Protein AF-A0A803L1U4-F1 (afdb_monomer)

InterPro domains:
  IPR012891 GCK domain [PF07802] (1-66)
  IPR012891 GCK domain [SM01227] (1-67)

Radius of gyration: 27.32 Å; Cα contacts (8 Å, |Δi|>4): 42; chains: 1; bounding box: 48×39×81 Å

Solvent-accessible surface area (backbone atoms only — not comparable to full-atom values): 5944 Å² total; per-residue (Å²): 106,86,60,73,95,43,27,66,40,43,53,53,34,51,51,44,46,55,52,20,61,77,68,72,46,61,48,67,76,74,31,41,68,44,48,50,52,32,51,52,42,38,62,78,43,33,89,83,36,40,74,59,55,52,51,51,52,51,51,54,52,51,54,50,52,51,52,53,50,53,53,54,56,60,62,62,68,75,73,79,84,86,84,86,87,84,88,85,84,86,84,74,83,86,81,81,129

Structure (mmCIF, N/CA/C/O backbone):
data_AF-A0A803L1U4-F1
#
_entry.id   AF-A0A803L1U4-F1
#
loop_
_atom_site.group_PDB
_atom_site.id
_atom_site.type_symbol
_atom_site.label_atom_id
_atom_site.label_alt_id
_atom_site.label_comp_id
_atom_site.label_asym_id
_atom_site.label_entity_id
_atom_site.label_seq_id
_atom_site.pdbx_PDB_ins_code
_atom_site.Cartn_x
_atom_site.Cartn_y
_atom_site.Cartn_z
_atom_site.occupancy
_atom_site.B_iso_or_equiv
_atom_site.auth_seq_id
_atom_site.auth_comp_id
_atom_site.auth_asym_id
_atom_site.auth_atom_id
_atom_site.pdbx_PDB_model_num
ATOM 1 N N . MET A 1 1 ? -4.316 1.784 -10.637 1.00 81.50 1 MET A N 1
ATOM 2 C CA . MET A 1 1 ? -3.882 0.498 -10.049 1.00 81.50 1 MET A CA 1
ATOM 3 C C . MET A 1 1 ? -4.732 -0.715 -10.449 1.00 81.50 1 MET A C 1
ATOM 5 O O . MET A 1 1 ? -4.237 -1.821 -10.334 1.00 81.50 1 MET A O 1
ATOM 9 N N . LYS A 1 2 ? -5.949 -0.566 -11.011 1.00 82.62 2 LYS A N 1
ATOM 10 C CA . LYS A 1 2 ? -6.770 -1.707 -11.503 1.00 82.62 2 LYS A CA 1
ATOM 11 C C . LYS A 1 2 ? -6.317 -2.322 -12.845 1.00 82.62 2 LYS A C 1
ATOM 13 O O . LYS A 1 2 ? -7.031 -3.143 -13.415 1.00 82.62 2 LYS A O 1
ATOM 18 N N . GLY A 1 3 ? -5.163 -1.900 -13.358 1.00 83.62 3 GLY A N 1
ATOM 19 C CA . GLY A 1 3 ? -4.500 -2.452 -14.540 1.00 83.62 3 GLY A CA 1
ATOM 20 C C . GLY A 1 3 ? -3.083 -2.904 -14.179 1.00 83.62 3 GLY A C 1
ATOM 21 O O . GLY A 1 3 ? -2.548 -2.469 -13.156 1.00 83.62 3 GLY A O 1
ATOM 22 N N . GLY A 1 4 ? -2.497 -3.766 -15.010 1.00 89.12 4 GLY A N 1
ATOM 23 C CA . GLY A 1 4 ? -1.194 -4.388 -14.753 1.00 89.12 4 GLY A CA 1
ATOM 24 C C . GLY A 1 4 ? -1.292 -5.702 -13.974 1.00 89.12 4 GLY A C 1
ATOM 25 O O . GLY A 1 4 ? -2.387 -6.217 -13.746 1.00 89.12 4 GLY A O 1
ATOM 26 N N . GLY A 1 5 ? -0.131 -6.250 -13.603 1.00 94.56 5 GLY A N 1
ATOM 27 C CA . GLY A 1 5 ? -0.006 -7.566 -12.963 1.00 94.56 5 GLY A CA 1
ATOM 28 C C . GLY A 1 5 ? -0.543 -7.644 -11.531 1.00 94.56 5 GLY A C 1
ATOM 29 O O . GLY A 1 5 ? -0.88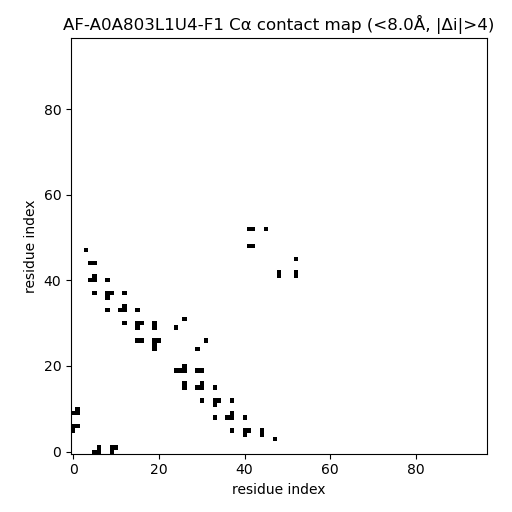8 -8.731 -11.096 1.00 94.56 5 GLY A O 1
ATOM 30 N N . CYS A 1 6 ? -0.689 -6.507 -10.841 1.00 97.75 6 CYS A N 1
ATOM 31 C CA . CYS A 1 6 ? -1.037 -6.448 -9.412 1.00 97.75 6 CYS A CA 1
ATOM 32 C C . CYS A 1 6 ? -2.498 -6.072 -9.141 1.00 97.75 6 CYS A C 1
ATOM 34 O O . CYS A 1 6 ? -2.829 -5.450 -8.128 1.00 97.75 6 CYS A O 1
ATOM 36 N N . LYS A 1 7 ? -3.390 -6.351 -10.099 1.00 96.94 7 LYS A N 1
ATOM 37 C CA . LYS A 1 7 ? -4.806 -5.982 -9.988 1.00 96.94 7 LYS A CA 1
ATOM 38 C C . LYS A 1 7 ? -5.477 -6.677 -8.801 1.00 96.94 7 LYS A C 1
ATOM 40 O O . LYS A 1 7 ? -6.284 -6.043 -8.123 1.00 96.94 7 LYS A O 1
ATOM 45 N N . ASP A 1 8 ? -5.182 -7.953 -8.580 1.00 97.50 8 ASP A N 1
ATOM 46 C CA . ASP A 1 8 ? -5.859 -8.752 -7.559 1.00 97.50 8 ASP A CA 1
ATOM 47 C C . ASP A 1 8 ? -5.421 -8.328 -6.152 1.00 97.50 8 ASP A C 1
ATOM 49 O O . ASP A 1 8 ? -6.272 -8.139 -5.281 1.00 97.50 8 ASP A O 1
ATOM 53 N N . GLU A 1 9 ? -4.131 -8.045 -5.956 1.00 98.06 9 GLU A N 1
ATOM 54 C CA . GLU A 1 9 ? -3.594 -7.451 -4.730 1.00 98.06 9 GLU A CA 1
ATOM 55 C C . GLU A 1 9 ? -4.215 -6.076 -4.466 1.00 98.06 9 GLU A C 1
ATOM 57 O O . GLU A 1 9 ? -4.586 -5.770 -3.334 1.00 98.06 9 GLU A O 1
ATOM 62 N N . PHE A 1 10 ? -4.396 -5.257 -5.509 1.00 98.06 10 PHE A N 1
ATOM 63 C CA . PHE A 1 10 ? -5.021 -3.943 -5.363 1.00 98.06 10 PHE A CA 1
ATOM 64 C C . PHE A 1 10 ? -6.493 -4.046 -4.948 1.00 98.06 10 PHE A C 1
ATOM 66 O O . PHE A 1 10 ? -6.938 -3.316 -4.068 1.00 98.06 10 PHE A O 1
ATOM 73 N N . VAL A 1 11 ? -7.252 -4.973 -5.536 1.00 98.25 11 VAL A N 1
ATOM 74 C CA . VAL A 1 11 ? -8.652 -5.213 -5.148 1.00 98.25 11 VAL A CA 1
ATOM 75 C C . VAL A 1 11 ? -8.747 -5.770 -3.725 1.00 98.25 11 VAL A C 1
ATOM 77 O O . VAL A 1 11 ? -9.682 -5.433 -3.001 1.00 98.25 11 VAL A O 1
ATOM 80 N N . ALA A 1 12 ? -7.807 -6.620 -3.305 1.00 98.25 12 ALA A N 1
ATOM 81 C CA . ALA A 1 12 ? -7.745 -7.097 -1.926 1.00 98.25 12 ALA A CA 1
ATOM 82 C C . ALA A 1 12 ? -7.483 -5.944 -0.946 1.00 98.25 12 ALA A C 1
ATOM 84 O O . ALA A 1 12 ? -8.143 -5.861 0.089 1.00 98.25 12 ALA A O 1
ATOM 85 N N . TRP A 1 13 ? -6.573 -5.033 -1.299 1.00 98.56 13 TRP A N 1
ATOM 86 C CA . TRP A 1 13 ? -6.301 -3.829 -0.521 1.00 98.56 13 TRP A CA 1
ATOM 87 C C . TRP A 1 13 ? -7.528 -2.913 -0.430 1.00 98.56 13 TRP A C 1
ATOM 89 O O . TRP A 1 13 ? -7.913 -2.558 0.680 1.00 98.56 13 TRP A O 1
ATOM 99 N N . GLU A 1 14 ? -8.206 -2.616 -1.548 1.00 98.31 14 GLU A N 1
ATOM 100 C CA . GLU A 1 14 ? -9.436 -1.803 -1.549 1.00 98.31 14 GLU A CA 1
ATOM 101 C C . GLU A 1 14 ? -10.505 -2.395 -0.622 1.00 98.31 14 GLU A C 1
ATOM 103 O O . GLU A 1 14 ? -11.077 -1.680 0.193 1.00 98.31 14 GLU A O 1
ATOM 108 N N . LYS A 1 15 ? -10.734 -3.712 -0.688 1.00 98.56 15 LYS A N 1
ATOM 109 C CA . LYS A 1 15 ? -11.694 -4.387 0.199 1.00 98.56 15 LYS A CA 1
ATOM 110 C C . LYS A 1 15 ? -11.308 -4.267 1.668 1.00 98.56 15 LYS A C 1
ATOM 112 O O . LYS A 1 15 ? -12.177 -4.035 2.499 1.00 98.56 15 LYS A O 1
ATOM 117 N N . CYS A 1 16 ? -10.021 -4.416 1.985 1.00 98.81 16 CYS A N 1
ATOM 118 C CA . CYS A 1 16 ? -9.548 -4.253 3.353 1.00 98.81 16 CYS A CA 1
ATOM 119 C C . CYS A 1 16 ? -9.806 -2.829 3.866 1.00 98.81 16 CYS A C 1
ATOM 121 O O . CYS A 1 16 ? -10.335 -2.674 4.963 1.00 98.81 16 CYS A O 1
ATOM 123 N N . VAL A 1 17 ? -9.490 -1.807 3.061 1.00 98.62 17 VAL A N 1
ATOM 124 C CA . VAL A 1 17 ? -9.736 -0.397 3.403 1.00 98.62 17 VAL A CA 1
ATOM 125 C C . VAL A 1 17 ? -11.228 -0.140 3.599 1.00 98.62 17 VAL A C 1
ATOM 127 O O . VAL A 1 17 ? -11.619 0.390 4.633 1.00 98.62 17 VAL A O 1
ATOM 130 N N . GLU A 1 18 ? -12.070 -0.572 2.657 1.00 98.56 18 GLU A N 1
ATOM 131 C CA . GLU A 1 18 ? -13.524 -0.416 2.761 1.00 98.56 18 GLU A CA 1
ATOM 132 C C . GLU A 1 18 ? -14.088 -1.078 4.026 1.00 98.56 18 GLU A C 1
ATOM 134 O O . GLU A 1 18 ? -15.001 -0.544 4.656 1.00 98.56 18 GLU A O 1
ATOM 139 N N . ASP A 1 19 ? -13.586 -2.254 4.399 1.00 98.44 19 ASP A N 1
ATOM 140 C CA . ASP A 1 19 ? -14.038 -2.957 5.596 1.00 98.44 19 ASP A CA 1
ATOM 141 C C . ASP A 1 19 ? -13.515 -2.300 6.881 1.00 98.44 19 ASP A C 1
ATOM 143 O O . ASP A 1 19 ? -14.274 -2.191 7.846 1.00 98.44 19 ASP A O 1
ATOM 147 N N . ALA A 1 20 ? -12.277 -1.799 6.892 1.00 98.56 20 ALA A N 1
ATOM 148 C CA . ALA A 1 20 ? -11.739 -1.023 8.008 1.00 98.56 20 ALA A CA 1
ATOM 149 C C . ALA A 1 20 ? -12.545 0.270 8.224 1.00 98.56 20 ALA A C 1
ATOM 151 O O . ALA A 1 20 ? -12.964 0.553 9.345 1.00 98.56 20 ALA A O 1
ATOM 152 N N . GLU A 1 21 ? -12.872 1.001 7.153 1.00 98.25 21 GLU A N 1
ATOM 153 C CA . GLU A 1 21 ? -13.698 2.213 7.214 1.00 98.25 21 GLU A CA 1
ATOM 154 C C . GLU A 1 21 ? -15.108 1.929 7.754 1.00 98.25 21 GLU A C 1
ATOM 156 O O . GLU A 1 21 ? -15.580 2.623 8.657 1.00 98.25 21 GLU A O 1
ATOM 161 N N . LYS A 1 22 ? -15.781 0.880 7.254 1.00 98.50 22 LYS A N 1
ATOM 162 C CA . LYS A 1 22 ? -17.123 0.484 7.730 1.00 98.50 22 LYS A CA 1
ATOM 163 C C . LYS A 1 22 ? -17.133 0.155 9.221 1.00 98.50 22 LYS A C 1
ATOM 165 O O . LYS A 1 22 ? -18.114 0.452 9.903 1.00 98.50 22 LYS A O 1
ATOM 170 N N . ASN A 1 23 ? -16.067 -0.474 9.708 1.00 98.19 23 ASN A N 1
ATOM 171 C CA . ASN A 1 23 ? -15.945 -0.911 11.095 1.00 98.19 23 ASN A CA 1
ATOM 172 C C . ASN A 1 23 ? -15.240 0.115 11.998 1.00 98.19 23 ASN A C 1
ATOM 174 O O . ASN A 1 23 ? -15.124 -0.136 13.195 1.00 98.19 23 ASN A O 1
ATOM 178 N N . GLN A 1 24 ? -14.822 1.268 11.458 1.00 97.94 24 GLN A N 1
ATOM 179 C CA . GLN A 1 24 ? -14.041 2.293 12.165 1.00 97.94 24 GLN A CA 1
ATOM 180 C C . GLN A 1 24 ? -12.750 1.723 12.791 1.00 97.94 24 GLN A C 1
ATOM 182 O O . GLN A 1 24 ? -12.359 2.105 13.893 1.00 97.94 24 GLN A O 1
ATOM 187 N 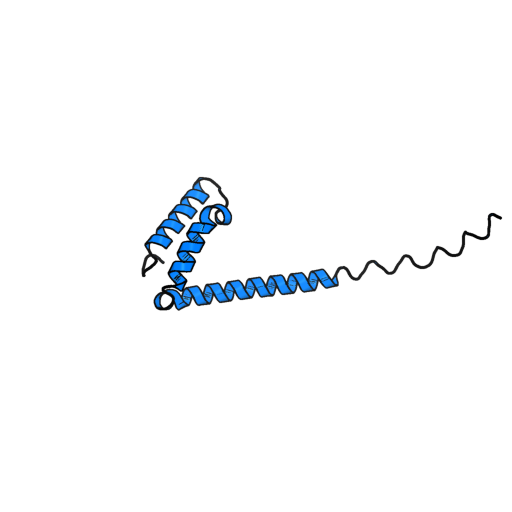N . GLU A 1 25 ? -12.106 0.783 12.094 1.00 98.00 25 GLU A N 1
ATOM 188 C CA . GLU A 1 25 ? -10.805 0.215 12.463 1.00 98.00 25 GLU A CA 1
ATOM 189 C C . GLU A 1 25 ? -9.662 1.096 11.924 1.00 98.00 25 GLU A C 1
ATOM 191 O O . GLU A 1 25 ? -9.814 1.794 10.918 1.00 98.00 25 GLU A O 1
AT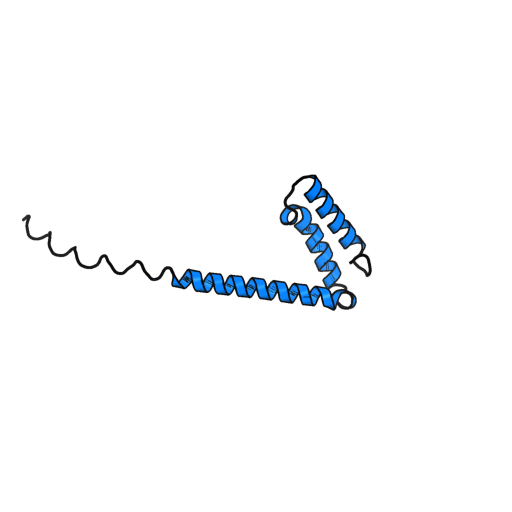OM 196 N N . ASP A 1 26 ? -8.493 1.045 12.567 1.00 98.25 26 ASP A N 1
ATOM 197 C CA . ASP A 1 26 ? -7.285 1.674 12.031 1.00 98.25 26 ASP A CA 1
ATOM 198 C C . ASP A 1 26 ? -6.846 0.947 10.748 1.00 98.25 26 ASP A C 1
ATOM 200 O O . ASP A 1 26 ? -6.503 -0.237 10.767 1.00 98.25 26 ASP A O 1
ATOM 204 N N . ILE A 1 27 ? -6.871 1.656 9.617 1.00 98.19 27 ILE A N 1
ATOM 205 C CA . ILE A 1 27 ? -6.549 1.098 8.297 1.00 98.19 27 ILE A CA 1
ATOM 206 C C . ILE A 1 27 ? -5.087 0.639 8.230 1.00 98.19 27 ILE A C 1
ATOM 208 O O . ILE A 1 27 ? -4.793 -0.373 7.591 1.00 98.19 27 ILE A O 1
ATOM 212 N N . VAL A 1 28 ? -4.169 1.370 8.871 1.00 96.94 28 VAL A N 1
ATOM 213 C CA . VAL A 1 28 ? -2.735 1.062 8.842 1.00 96.94 28 VAL A CA 1
ATOM 214 C C . VAL A 1 28 ? -2.487 -0.258 9.550 1.00 96.94 28 VAL A C 1
ATOM 216 O O . VAL A 1 28 ? -1.824 -1.123 8.983 1.00 96.94 28 VAL A O 1
ATOM 219 N N . GLU A 1 29 ? -3.059 -0.448 10.737 1.00 97.88 29 GLU A N 1
ATOM 220 C CA . GLU A 1 29 ? -2.925 -1.702 11.481 1.00 97.88 29 GLU A CA 1
ATOM 221 C C . GLU A 1 29 ? -3.671 -2.850 10.791 1.00 97.88 29 GLU A C 1
ATOM 223 O O . GLU A 1 29 ? -3.106 -3.924 10.567 1.00 97.88 29 GLU A O 1
ATOM 228 N N . LYS A 1 30 ? -4.930 -2.623 10.401 1.00 98.38 30 LYS A N 1
ATOM 229 C CA . LYS A 1 30 ? -5.799 -3.653 9.821 1.00 98.38 30 LYS A CA 1
ATOM 230 C C . LYS A 1 30 ? -5.293 -4.171 8.480 1.00 98.38 30 LYS A C 1
ATOM 232 O O . LYS A 1 30 ? -5.359 -5.372 8.214 1.00 98.38 30 LYS A O 1
ATOM 237 N N . CYS A 1 31 ? -4.827 -3.267 7.623 1.00 98.62 31 CYS A N 1
ATOM 238 C CA . CYS A 1 31 ? -4.483 -3.562 6.237 1.00 98.62 31 CYS A CA 1
ATOM 239 C C . CYS A 1 31 ? -2.977 -3.602 5.987 1.00 98.62 31 CYS A C 1
ATOM 241 O O . CYS A 1 31 ? -2.569 -3.631 4.822 1.00 98.62 31 CYS A O 1
ATOM 243 N N . PHE A 1 32 ? -2.151 -3.638 7.040 1.00 98.44 32 PHE A N 1
ATOM 244 C CA . PHE A 1 32 ? -0.692 -3.665 6.933 1.00 98.44 32 PHE A CA 1
ATOM 245 C C . PHE A 1 32 ? -0.200 -4.774 5.994 1.00 98.44 32 PHE A C 1
ATOM 247 O O . PHE A 1 32 ? 0.497 -4.506 5.014 1.00 98.44 32 PHE A O 1
ATOM 254 N N . GLU A 1 33 ? -0.616 -6.019 6.243 1.00 98.44 33 GLU A N 1
ATOM 255 C CA . GLU A 1 33 ? -0.173 -7.176 5.457 1.00 98.44 33 GLU A CA 1
ATOM 256 C C . GLU A 1 33 ? -0.618 -7.082 3.992 1.00 98.44 33 GLU A C 1
ATOM 258 O O . GLU A 1 33 ? 0.167 -7.332 3.077 1.00 98.44 33 GLU A O 1
ATOM 263 N N . VAL A 1 34 ? -1.866 -6.671 3.749 1.00 98.31 34 VAL A N 1
ATOM 264 C CA . VAL A 1 34 ? -2.419 -6.559 2.390 1.00 98.31 34 VAL A CA 1
ATOM 265 C C . VAL A 1 34 ? -1.753 -5.417 1.616 1.00 98.31 34 VAL A C 1
ATOM 267 O O . VAL A 1 34 ? -1.445 -5.569 0.434 1.00 98.31 34 VAL A O 1
ATOM 270 N N . THR A 1 35 ? -1.449 -4.306 2.291 1.00 98.12 35 THR A N 1
ATOM 271 C CA . THR A 1 35 ? -0.671 -3.191 1.729 1.00 98.12 35 THR A CA 1
ATOM 272 C C . THR A 1 35 ? 0.749 -3.640 1.383 1.00 98.12 35 THR A C 1
ATOM 274 O O . THR A 1 35 ? 1.245 -3.337 0.297 1.00 98.12 35 THR A O 1
ATOM 277 N N . GLY A 1 36 ? 1.387 -4.425 2.258 1.00 98.19 36 GLY A N 1
ATOM 278 C CA . GLY A 1 36 ? 2.698 -5.022 2.004 1.00 98.19 36 GLY A CA 1
ATOM 279 C C . GLY A 1 36 ? 2.699 -5.949 0.786 1.00 98.19 36 GLY A C 1
ATOM 280 O O .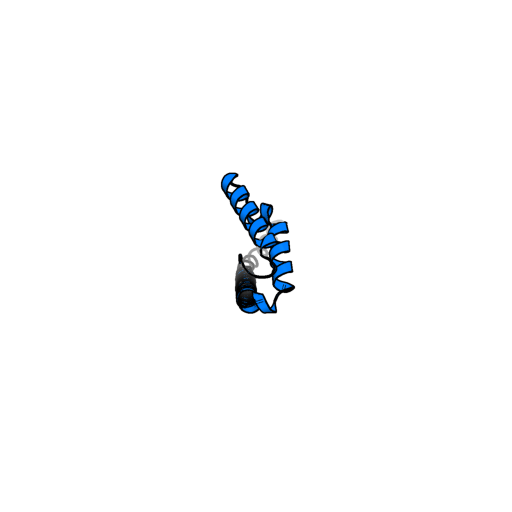 GLY A 1 36 ? 3.585 -5.852 -0.062 1.00 98.19 36 GLY A O 1
ATOM 281 N N . ASN A 1 37 ? 1.678 -6.797 0.641 1.00 98.44 37 ASN A N 1
ATOM 282 C CA . ASN A 1 37 ? 1.530 -7.677 -0.521 1.00 98.44 37 ASN A CA 1
ATOM 283 C C . ASN A 1 37 ? 1.383 -6.886 -1.828 1.00 98.44 37 ASN A C 1
ATOM 285 O O . ASN A 1 37 ? 2.056 -7.197 -2.813 1.00 98.44 37 ASN A O 1
ATOM 289 N N . LEU A 1 38 ? 0.567 -5.827 -1.823 1.00 98.25 38 LEU A N 1
ATOM 290 C CA . LEU A 1 38 ? 0.413 -4.934 -2.971 1.00 98.25 38 LEU A CA 1
ATOM 291 C C . LEU A 1 38 ? 1.738 -4.253 -3.344 1.00 98.25 38 LEU A C 1
ATOM 293 O O . LEU A 1 38 ? 2.149 -4.317 -4.504 1.00 98.25 38 LEU A O 1
ATOM 297 N N . LYS A 1 39 ? 2.440 -3.660 -2.369 1.00 97.69 39 LYS A N 1
ATOM 298 C CA . LYS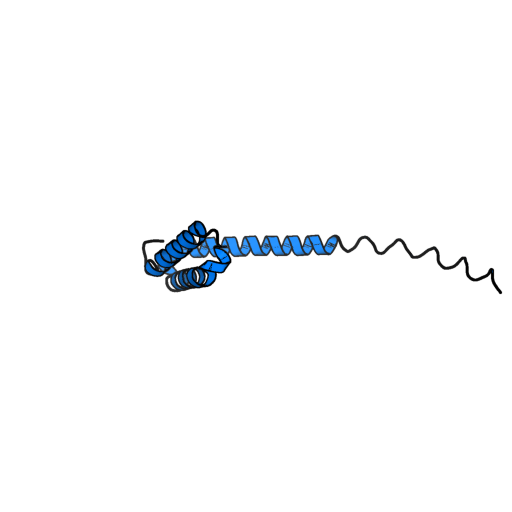 A 1 39 ? 3.754 -3.028 -2.580 1.00 97.69 39 LYS A CA 1
ATOM 299 C C . LYS A 1 39 ? 4.762 -4.025 -3.158 1.00 97.69 39 LYS A C 1
ATOM 301 O O . LYS A 1 39 ? 5.432 -3.720 -4.143 1.00 97.69 39 LYS A O 1
ATOM 306 N N . ASN A 1 40 ? 4.843 -5.230 -2.592 1.00 98.31 40 ASN A N 1
ATOM 307 C CA . ASN A 1 40 ? 5.752 -6.277 -3.061 1.00 98.31 40 ASN A CA 1
ATOM 308 C C . ASN A 1 40 ? 5.457 -6.686 -4.508 1.00 98.31 40 ASN A C 1
ATOM 310 O O . ASN A 1 40 ? 6.385 -6.810 -5.309 1.00 98.31 40 ASN A O 1
ATOM 314 N N . CYS A 1 41 ? 4.179 -6.834 -4.868 1.00 98.50 41 CYS A N 1
ATOM 315 C CA . CYS A 1 41 ? 3.793 -7.086 -6.250 1.00 98.50 41 CYS A CA 1
ATOM 316 C C . CYS A 1 41 ? 4.239 -5.936 -7.167 1.00 98.50 41 CYS A C 1
ATOM 318 O O . CYS A 1 41 ? 4.867 -6.170 -8.199 1.00 98.50 41 CYS A O 1
ATOM 320 N N . MET A 1 42 ? 3.983 -4.682 -6.782 1.00 97.50 42 MET A N 1
ATOM 321 C CA . MET A 1 42 ? 4.363 -3.520 -7.591 1.00 97.50 42 MET A CA 1
ATOM 322 C C . MET A 1 42 ? 5.874 -3.450 -7.829 1.00 97.50 42 MET A C 1
ATOM 324 O O . MET A 1 42 ? 6.293 -3.167 -8.947 1.00 97.50 42 MET A O 1
ATOM 328 N N . ILE A 1 43 ? 6.689 -3.761 -6.817 1.00 97.25 43 ILE A N 1
ATOM 329 C CA . ILE A 1 43 ? 8.153 -3.830 -6.941 1.00 97.25 43 ILE A CA 1
ATOM 330 C C . ILE A 1 43 ? 8.574 -4.942 -7.916 1.00 97.25 43 ILE A C 1
ATOM 332 O O . ILE A 1 43 ? 9.445 -4.719 -8.762 1.00 97.25 43 ILE A O 1
ATOM 336 N N . ALA A 1 44 ? 7.945 -6.120 -7.844 1.00 97.88 44 ALA A N 1
ATOM 337 C CA . ALA A 1 44 ? 8.209 -7.224 -8.771 1.00 97.88 44 ALA A CA 1
ATOM 338 C C . ALA A 1 44 ? 7.840 -6.881 -10.229 1.00 97.88 44 ALA A C 1
ATOM 340 O O . ALA A 1 44 ? 8.453 -7.403 -11.159 1.00 97.88 44 ALA A O 1
ATOM 341 N N . HIS A 1 45 ? 6.890 -5.964 -10.421 1.00 96.50 45 HIS A N 1
ATOM 342 C CA . HIS A 1 45 ? 6.436 -5.440 -11.713 1.00 96.50 45 HIS A CA 1
ATOM 343 C C . HIS A 1 45 ? 6.834 -3.967 -11.907 1.00 96.50 45 HIS A C 1
ATOM 345 O O . HIS A 1 45 ? 6.055 -3.140 -12.394 1.00 96.50 45 HIS A O 1
ATOM 351 N N . SER A 1 46 ? 8.044 -3.617 -1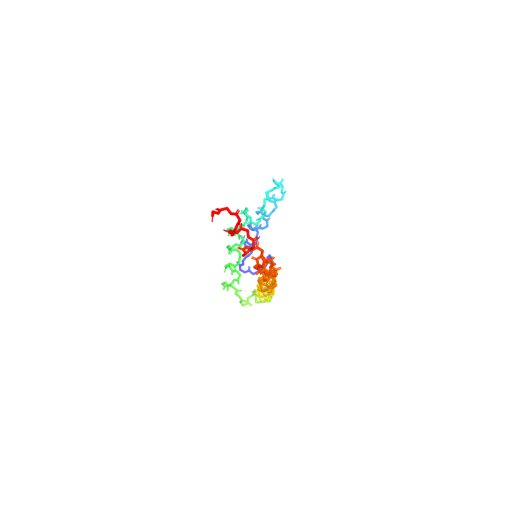1.465 1.00 96.25 46 SER A N 1
ATOM 352 C CA . SER A 1 46 ? 8.501 -2.225 -11.397 1.00 96.25 46 SER A CA 1
ATOM 353 C C . SER A 1 46 ? 8.586 -1.524 -12.749 1.00 96.25 46 SER A C 1
ATOM 355 O O . SER A 1 46 ? 8.466 -0.308 -12.785 1.00 96.25 46 SER A O 1
ATOM 357 N N . ASP A 1 47 ? 8.724 -2.247 -13.859 1.00 96.06 47 ASP A N 1
ATOM 358 C CA . ASP A 1 47 ? 8.675 -1.690 -15.214 1.00 96.06 47 ASP A CA 1
ATOM 359 C C . ASP A 1 47 ? 7.319 -1.038 -15.528 1.00 96.06 47 ASP A C 1
ATOM 361 O O . ASP A 1 47 ? 7.262 0.042 -16.117 1.00 96.06 47 ASP A O 1
ATOM 365 N N . TYR A 1 48 ? 6.227 -1.661 -15.086 1.00 96.38 48 TYR A N 1
ATOM 366 C CA . TYR A 1 48 ? 4.875 -1.133 -15.238 1.00 96.38 48 TYR A CA 1
ATOM 367 C C . TYR A 1 48 ? 4.533 -0.070 -14.180 1.00 96.38 48 TYR A C 1
ATOM 369 O O . TYR A 1 48 ? 3.830 0.896 -14.479 1.00 96.38 48 TYR A O 1
ATOM 377 N N . TYR A 1 49 ? 5.026 -0.231 -12.947 1.00 97.00 49 TYR A N 1
ATOM 378 C CA . TYR A 1 49 ? 4.699 0.642 -11.808 1.00 97.00 49 TYR A CA 1
ATOM 379 C C . TYR A 1 49 ? 5.776 1.694 -11.480 1.00 97.00 49 TYR A C 1
ATOM 381 O O . TYR A 1 49 ? 5.692 2.353 -10.445 1.00 97.00 49 TYR A O 1
ATOM 389 N N . GLU A 1 50 ? 6.767 1.907 -12.348 1.00 96.50 50 GLU A N 1
ATOM 390 C CA . GLU A 1 50 ? 7.904 2.806 -12.083 1.00 96.50 50 GLU A CA 1
ATOM 391 C C . GLU A 1 50 ? 7.492 4.210 -11.605 1.00 96.50 50 GLU A C 1
ATOM 393 O O . GLU A 1 50 ? 8.025 4.653 -10.583 1.00 96.50 50 GLU A O 1
ATOM 398 N N . PRO A 1 51 ? 6.511 4.897 -12.232 1.00 96.06 51 PRO A N 1
ATOM 399 C CA . PRO A 1 51 ? 6.178 6.263 -11.836 1.00 96.06 51 PRO A CA 1
ATOM 400 C C . PRO A 1 51 ? 5.645 6.366 -10.405 1.00 96.06 51 PRO A C 1
ATOM 402 O O . PRO A 1 51 ? 5.954 7.326 -9.699 1.00 96.06 51 PRO A O 1
ATOM 405 N N . ILE A 1 52 ? 4.857 5.379 -9.965 1.00 95.50 52 ILE A N 1
ATOM 406 C CA . ILE A 1 52 ? 4.292 5.375 -8.612 1.00 95.50 52 ILE A CA 1
ATOM 407 C C . ILE A 1 52 ? 5.341 4.956 -7.581 1.00 95.50 52 ILE A C 1
ATOM 409 O O . ILE A 1 52 ? 5.457 5.609 -6.550 1.00 95.50 52 ILE A O 1
ATOM 413 N N . LEU A 1 53 ? 6.184 3.966 -7.892 1.00 97.19 53 LEU A N 1
ATOM 414 C CA . LEU A 1 53 ? 7.276 3.550 -7.006 1.00 97.19 53 LEU A CA 1
ATOM 415 C C . LEU A 1 53 ? 8.294 4.675 -6.778 1.00 97.19 53 LEU A C 1
ATOM 417 O O . LEU A 1 53 ? 8.812 4.836 -5.673 1.00 97.19 53 LEU A O 1
ATOM 421 N N . ARG A 1 54 ? 8.565 5.489 -7.805 1.00 98.00 54 ARG A N 1
ATOM 422 C CA . ARG A 1 54 ? 9.419 6.673 -7.672 1.00 98.00 54 ARG A CA 1
ATOM 423 C C . ARG A 1 54 ? 8.800 7.715 -6.742 1.00 98.00 54 ARG A C 1
ATOM 425 O O . ARG A 1 54 ? 9.508 8.261 -5.900 1.00 98.00 54 ARG A O 1
ATOM 432 N N . ALA A 1 55 ? 7.506 7.992 -6.902 1.00 97.56 55 ALA A N 1
ATOM 433 C CA . ALA A 1 55 ? 6.795 8.942 -6.052 1.00 97.56 55 ALA A CA 1
ATOM 434 C C . ALA A 1 55 ? 6.760 8.476 -4.588 1.00 97.56 55 ALA A C 1
ATOM 436 O O . ALA A 1 55 ? 7.027 9.268 -3.691 1.00 97.56 55 ALA A O 1
ATOM 437 N N . GLU A 1 56 ? 6.510 7.186 -4.351 1.00 96.44 56 GLU A N 1
ATOM 438 C CA . GLU A 1 56 ? 6.545 6.599 -3.008 1.00 96.44 56 GLU A CA 1
ATOM 439 C C . GLU A 1 56 ? 7.923 6.746 -2.360 1.00 96.44 56 GLU A C 1
ATOM 441 O O . GLU A 1 56 ? 8.019 7.222 -1.234 1.00 96.44 56 GLU A O 1
ATOM 446 N N . LYS A 1 57 ? 8.999 6.417 -3.084 1.00 97.44 57 LYS A N 1
ATOM 447 C CA . LYS A 1 57 ? 10.362 6.565 -2.563 1.00 97.44 57 LYS A CA 1
ATOM 448 C C . LYS A 1 57 ? 10.701 8.021 -2.220 1.00 97.44 57 LYS A C 1
ATOM 450 O O . LYS A 1 57 ? 11.332 8.270 -1.199 1.00 97.44 57 LYS A O 1
ATOM 455 N N . ALA A 1 58 ? 10.282 8.975 -3.053 1.00 98.25 58 ALA A N 1
ATOM 456 C CA . ALA A 1 58 ? 10.489 10.394 -2.773 1.00 98.25 58 ALA A CA 1
ATOM 457 C C . ALA A 1 58 ? 9.754 10.827 -1.492 1.00 98.25 58 ALA A C 1
ATOM 459 O O . ALA A 1 58 ? 10.350 11.481 -0.642 1.00 98.25 58 ALA A O 1
ATOM 460 N N . ALA A 1 59 ? 8.503 10.393 -1.309 1.00 97.12 59 ALA A N 1
ATOM 461 C CA . ALA A 1 59 ? 7.745 10.664 -0.089 1.00 97.12 59 ALA A CA 1
ATOM 462 C C . ALA A 1 59 ? 8.387 10.017 1.157 1.00 97.12 59 ALA A C 1
ATOM 464 O O . ALA A 1 59 ? 8.484 10.657 2.202 1.00 97.12 59 ALA A O 1
ATOM 465 N N . GLU A 1 60 ? 8.875 8.776 1.051 1.00 96.12 60 GLU A N 1
ATOM 466 C CA . GLU A 1 60 ? 9.615 8.099 2.127 1.00 96.12 60 GLU A CA 1
ATOM 467 C C . GLU A 1 60 ? 10.882 8.886 2.524 1.00 96.12 60 GLU A C 1
ATOM 469 O O . GLU A 1 60 ? 11.170 9.062 3.711 1.00 96.12 60 GLU A O 1
ATOM 474 N N . GLU A 1 61 ? 11.630 9.399 1.543 1.00 98.06 61 GLU A N 1
ATOM 475 C CA . GLU A 1 61 ? 12.825 10.219 1.772 1.00 98.06 61 GLU A CA 1
ATOM 476 C C . GLU A 1 61 ? 12.496 11.583 2.400 1.00 98.06 61 GLU A C 1
ATOM 478 O O . GLU A 1 61 ? 13.239 12.035 3.273 1.00 98.06 61 GLU A O 1
ATOM 483 N N . GLU A 1 62 ? 11.398 12.227 2.000 1.00 98.12 62 GLU A N 1
ATOM 484 C CA . GLU A 1 62 ? 10.926 13.485 2.596 1.00 98.12 62 GLU A CA 1
ATOM 485 C C . GLU A 1 62 ? 10.543 13.306 4.069 1.00 98.12 62 GLU A C 1
ATOM 487 O O . GLU A 1 62 ? 11.012 14.062 4.921 1.00 98.12 62 GLU A O 1
ATOM 492 N N . VAL A 1 63 ? 9.767 12.265 4.394 1.00 97.19 63 VAL A N 1
ATOM 493 C CA . VAL A 1 63 ? 9.390 11.949 5.782 1.00 97.19 63 VAL A CA 1
ATOM 494 C C . VAL A 1 63 ? 10.627 11.661 6.627 1.00 97.19 63 VAL A C 1
ATOM 496 O O . VAL A 1 63 ? 10.743 12.155 7.748 1.00 97.19 63 VAL A O 1
ATOM 499 N N . LYS A 1 64 ? 11.591 10.905 6.089 1.00 97.62 64 LYS A N 1
ATOM 500 C CA . LYS A 1 64 ? 12.850 10.631 6.788 1.00 97.62 64 LYS A CA 1
ATOM 501 C C . LYS A 1 64 ? 13.628 11.914 7.090 1.00 97.62 64 LYS A C 1
ATOM 503 O O . LYS A 1 64 ? 14.085 12.090 8.214 1.00 97.62 64 LYS A O 1
ATOM 508 N N . GLN A 1 65 ? 13.761 12.808 6.111 1.00 97.31 65 GLN A N 1
ATOM 509 C CA . GLN A 1 65 ? 14.455 14.082 6.306 1.00 97.31 65 GLN A CA 1
ATOM 510 C C . GLN A 1 65 ? 13.778 14.950 7.365 1.00 97.31 65 GLN A C 1
ATOM 512 O O . GLN A 1 65 ? 14.471 15.604 8.142 1.00 97.31 65 GLN A O 1
ATOM 517 N N . GLU A 1 66 ? 12.446 14.961 7.409 1.00 97.19 66 GLU A N 1
ATOM 518 C CA . GLU A 1 66 ? 11.716 15.722 8.419 1.00 97.19 66 GLU A CA 1
ATOM 519 C C . GLU A 1 66 ? 11.923 15.143 9.822 1.00 97.19 66 GLU A C 1
ATOM 521 O O . GLU A 1 66 ? 12.256 15.883 10.746 1.00 97.19 66 GLU A O 1
ATOM 526 N N . MET A 1 67 ? 11.860 13.815 9.972 1.00 96.25 67 MET A N 1
ATOM 527 C CA . MET A 1 67 ? 12.182 13.156 11.243 1.00 96.25 67 MET A CA 1
ATOM 528 C C . MET A 1 67 ? 13.614 13.458 11.709 1.00 96.25 67 MET A C 1
ATOM 530 O O . MET A 1 67 ? 13.828 13.729 12.891 1.00 96.25 67 MET A O 1
ATOM 534 N N . ASP A 1 68 ? 14.588 13.452 10.795 1.00 96.00 68 ASP A N 1
ATOM 535 C CA . ASP A 1 68 ? 15.986 13.766 11.110 1.00 96.00 68 ASP A CA 1
ATOM 536 C C . ASP A 1 68 ? 16.147 15.229 11.578 1.00 96.00 68 ASP A C 1
ATOM 538 O O . ASP A 1 68 ? 16.884 15.506 12.529 1.00 96.00 68 ASP A O 1
ATOM 542 N N . ARG A 1 69 ? 15.426 16.177 10.960 1.00 95.81 69 ARG A N 1
ATOM 543 C CA . ARG A 1 69 ? 15.410 17.592 11.377 1.00 95.81 69 ARG A CA 1
ATOM 544 C C . ARG A 1 69 ? 14.756 17.782 12.737 1.00 95.81 69 ARG A C 1
ATOM 546 O O . ARG A 1 69 ? 15.303 18.502 13.571 1.00 95.81 69 ARG A O 1
ATOM 553 N N . GLU A 1 70 ? 13.620 17.132 12.980 1.00 95.00 70 GLU A N 1
ATOM 554 C CA . GLU A 1 70 ? 12.961 17.174 14.284 1.00 95.00 70 GLU A CA 1
ATOM 555 C C . GLU A 1 70 ? 13.851 16.595 15.387 1.00 95.00 70 GLU A C 1
ATOM 557 O O . GLU A 1 70 ? 13.904 17.138 16.491 1.00 95.00 70 GLU A O 1
ATOM 562 N N . ALA A 1 71 ? 14.553 15.495 15.106 1.00 94.75 71 ALA A N 1
ATOM 563 C CA . ALA A 1 71 ? 15.473 14.877 16.054 1.00 94.75 71 ALA A CA 1
ATOM 564 C C . ALA A 1 71 ? 16.659 15.800 16.381 1.00 94.75 71 ALA A C 1
ATOM 566 O O . ALA A 1 71 ? 17.040 15.922 17.549 1.00 94.75 71 ALA A O 1
ATOM 567 N N . ALA A 1 72 ? 17.209 16.487 15.374 1.00 93.25 72 ALA A N 1
ATOM 568 C CA . ALA A 1 72 ? 18.262 17.479 15.570 1.00 93.25 72 ALA A CA 1
ATOM 569 C C . ALA A 1 72 ? 17.774 18.670 16.416 1.00 93.25 72 ALA A C 1
ATOM 571 O O . ALA A 1 72 ? 18.405 18.999 17.416 1.00 93.25 72 ALA A O 1
ATOM 572 N N . ALA A 1 73 ? 16.608 19.243 16.098 1.00 91.94 73 ALA A N 1
ATOM 573 C CA . ALA A 1 73 ? 16.041 20.372 16.842 1.00 91.94 73 ALA A CA 1
ATOM 574 C C . ALA A 1 73 ? 15.734 20.033 18.315 1.00 91.94 73 ALA A C 1
ATOM 576 O O . ALA A 1 73 ? 16.033 20.820 19.210 1.00 91.94 73 ALA A O 1
ATOM 577 N N . LYS A 1 74 ? 15.203 18.831 18.591 1.00 84.81 74 LYS A N 1
ATOM 578 C CA . LYS A 1 74 ? 14.933 18.353 19.963 1.00 84.81 74 LYS A CA 1
ATOM 579 C C . LYS A 1 74 ? 16.215 18.132 20.779 1.00 84.81 74 LYS A C 1
ATOM 581 O O . LYS A 1 74 ? 16.174 18.220 22.005 1.00 84.81 74 LYS A O 1
ATOM 586 N N . SER A 1 75 ? 17.341 17.856 20.119 1.00 72.38 75 SER A N 1
ATOM 587 C CA . SER A 1 75 ? 18.637 17.652 20.781 1.00 72.38 75 SER A CA 1
ATOM 588 C C . SER A 1 75 ? 19.279 18.968 21.247 1.00 72.38 75 SER A C 1
ATOM 590 O O . SER A 1 75 ? 20.036 18.959 22.217 1.00 72.38 75 SER A O 1
ATOM 592 N N . ASP A 1 76 ? 18.938 20.098 20.618 1.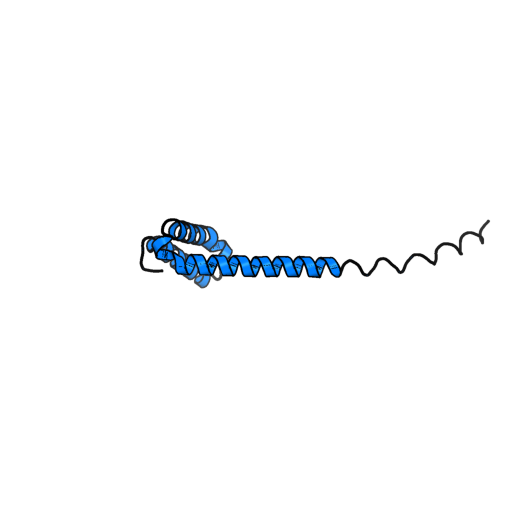00 60.47 76 ASP A N 1
ATOM 593 C CA . ASP A 1 76 ? 19.463 21.425 20.969 1.00 60.47 76 ASP A CA 1
ATOM 594 C C . ASP A 1 76 ? 18.699 22.093 22.141 1.00 60.47 76 ASP A C 1
ATOM 596 O O . ASP A 1 76 ? 19.287 22.866 22.902 1.00 60.47 76 ASP A O 1
ATOM 600 N N . GLU A 1 77 ? 17.417 21.765 22.366 1.00 57.31 77 GLU A N 1
ATOM 601 C CA . GLU A 1 77 ? 16.603 22.327 23.469 1.00 57.31 77 GLU A CA 1
ATOM 602 C C . GLU A 1 77 ? 16.932 21.757 24.865 1.00 57.31 77 GLU A C 1
ATOM 604 O O . GLU A 1 77 ? 16.696 22.423 25.874 1.00 57.31 77 GLU A O 1
ATOM 609 N N . GLN A 1 78 ? 17.541 20.570 24.971 1.00 49.12 78 GLN A N 1
ATOM 610 C CA . GLN A 1 78 ? 17.934 19.980 26.267 1.00 49.12 78 GLN A CA 1
ATOM 611 C C . GLN A 1 78 ? 19.262 20.526 26.838 1.00 49.12 78 GLN A C 1
ATOM 613 O O . GLN A 1 78 ? 19.694 20.107 27.912 1.00 49.12 78 GLN A O 1
ATOM 618 N N . GLY A 1 79 ? 19.906 21.487 26.165 1.00 49.88 79 GLY A N 1
ATOM 619 C CA . GLY A 1 79 ? 21.182 22.083 26.582 1.00 49.88 79 GLY A CA 1
ATOM 620 C C . GLY A 1 79 ? 21.101 23.303 27.515 1.00 49.88 79 GLY A C 1
ATOM 621 O O . GLY A 1 79 ? 22.148 23.859 27.850 1.00 49.88 79 GLY A O 1
ATOM 622 N N . SER A 1 80 ? 19.910 23.757 27.932 1.00 44.19 80 SER A N 1
ATOM 623 C CA . SER A 1 80 ? 19.730 25.071 28.589 1.00 44.19 80 SER A CA 1
ATOM 624 C C . SER A 1 80 ? 19.046 25.052 29.970 1.00 44.19 80 SER A C 1
ATOM 626 O O . SER A 1 80 ? 18.304 25.967 30.291 1.00 44.19 80 SER A O 1
ATOM 628 N N . ASP A 1 81 ? 19.299 24.056 30.829 1.00 41.88 81 ASP A N 1
ATOM 629 C CA . ASP A 1 81 ? 18.892 24.142 32.255 1.00 41.88 81 ASP A CA 1
ATOM 630 C C . ASP A 1 81 ? 19.879 23.455 33.222 1.00 41.88 81 ASP A C 1
ATOM 632 O O . ASP A 1 81 ? 19.510 22.813 34.197 1.00 41.88 81 ASP A O 1
ATOM 636 N N . SER A 1 82 ? 21.187 23.553 32.956 1.00 44.31 82 SER A N 1
ATOM 637 C CA . SER A 1 82 ? 22.209 23.014 33.875 1.00 44.31 82 SER A CA 1
ATOM 638 C C . SER A 1 82 ? 23.307 24.020 34.214 1.00 44.31 82 SER A C 1
ATOM 640 O O . SER A 1 82 ? 24.475 23.659 34.359 1.00 44.31 82 SER A O 1
ATOM 642 N N . LYS A 1 83 ? 22.955 25.306 34.341 1.00 42.50 83 LYS A N 1
ATOM 643 C CA . LYS A 1 83 ? 23.905 26.336 34.787 1.00 42.50 83 LYS A CA 1
ATOM 644 C C . LYS A 1 83 ? 23.256 27.425 35.649 1.00 42.50 83 LYS A C 1
ATOM 646 O O . LYS A 1 83 ? 23.358 28.605 35.339 1.00 42.50 83 LYS A O 1
ATOM 651 N N . ALA A 1 84 ? 22.586 27.038 36.736 1.00 42.47 84 ALA A N 1
ATOM 652 C CA . ALA A 1 84 ? 22.123 27.994 37.753 1.00 42.47 84 ALA A CA 1
ATOM 653 C C . ALA A 1 84 ? 22.180 27.492 39.214 1.00 42.47 84 ALA A C 1
ATOM 655 O O . ALA A 1 84 ? 21.713 28.195 40.106 1.00 42.47 84 ALA A O 1
ATOM 656 N N . VAL A 1 85 ? 22.782 26.328 39.503 1.00 41.31 85 VAL A N 1
ATOM 657 C CA . VAL A 1 85 ? 22.931 25.829 40.889 1.00 41.31 85 VAL A CA 1
ATOM 658 C C . VAL A 1 85 ? 24.382 25.439 41.185 1.00 41.31 85 VAL A C 1
ATOM 660 O O . VAL A 1 85 ? 24.667 24.362 41.682 1.00 41.31 85 VAL A O 1
ATOM 663 N N . GLU A 1 86 ? 25.331 26.327 40.903 1.00 40.91 86 GLU A N 1
ATOM 664 C CA . GLU A 1 86 ? 26.666 26.263 41.512 1.00 40.91 86 GLU A CA 1
ATOM 665 C C . GLU A 1 86 ? 27.044 27.671 41.971 1.00 40.91 86 GLU A C 1
ATOM 667 O O . GLU A 1 86 ? 27.522 28.502 41.205 1.00 40.91 86 GLU A O 1
ATOM 672 N N . GLY A 1 87 ? 26.723 27.972 43.230 1.00 41.38 87 GLY A N 1
ATOM 673 C CA . GLY A 1 87 ? 27.012 29.276 43.831 1.00 41.38 87 GLY A CA 1
ATOM 674 C C . GLY A 1 87 ? 26.332 29.570 45.171 1.00 41.38 87 GLY A C 1
ATOM 675 O O . GLY A 1 87 ? 26.324 30.723 45.592 1.00 41.38 87 GLY A O 1
ATOM 676 N N . ARG A 1 88 ? 25.732 28.580 45.856 1.00 43.09 88 ARG A N 1
ATOM 677 C CA . ARG A 1 88 ? 25.085 28.799 47.169 1.00 43.09 88 ARG A CA 1
ATOM 678 C C . ARG A 1 88 ? 25.276 27.651 48.171 1.00 43.09 88 ARG A C 1
ATOM 680 O O . ARG A 1 88 ? 24.381 27.384 48.961 1.00 43.09 88 ARG A O 1
ATOM 687 N N . ALA A 1 89 ? 26.427 26.977 48.146 1.00 41.09 89 ALA A N 1
ATOM 688 C CA . ALA A 1 89 ? 26.716 25.866 49.065 1.00 41.09 89 ALA A CA 1
ATOM 689 C C . ALA A 1 89 ? 28.020 26.010 49.881 1.00 41.09 89 ALA A C 1
ATOM 691 O O . ALA A 1 89 ? 28.419 25.053 50.531 1.00 41.09 89 ALA A O 1
ATOM 692 N N . GLU A 1 90 ? 28.667 27.183 49.913 1.00 41.19 90 GLU A N 1
ATOM 693 C CA . GLU A 1 90 ? 29.895 27.388 50.716 1.00 41.19 90 GLU A CA 1
ATOM 694 C C . GLU A 1 90 ? 29.749 28.367 51.898 1.00 41.19 90 GLU A C 1
ATOM 696 O O . GLU A 1 90 ? 30.726 28.633 52.592 1.00 41.19 90 GLU A O 1
ATOM 701 N N . ILE A 1 91 ? 28.547 28.874 52.208 1.00 47.44 91 ILE A N 1
ATOM 702 C CA . ILE A 1 91 ? 28.351 29.841 53.312 1.00 47.44 91 ILE A CA 1
ATOM 703 C C . ILE A 1 91 ? 27.309 29.369 54.341 1.00 47.44 91 ILE A C 1
ATOM 705 O O . ILE A 1 91 ? 26.517 30.178 54.790 1.00 47.44 91 ILE A O 1
ATOM 709 N N . GLU A 1 92 ? 27.258 28.094 54.743 1.00 45.19 92 GLU A N 1
ATOM 710 C CA . GLU A 1 92 ? 26.478 27.715 55.954 1.00 45.19 92 GLU A CA 1
ATOM 711 C C . GLU A 1 92 ? 27.153 26.691 56.891 1.00 45.19 92 GLU A C 1
ATOM 713 O O . GLU A 1 92 ? 26.655 26.463 57.985 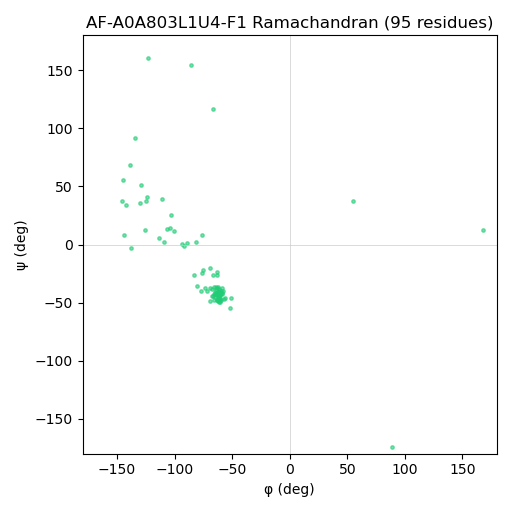1.00 45.19 92 GLU A O 1
ATOM 718 N N . VAL A 1 93 ? 28.336 26.143 56.576 1.00 47.97 93 VAL A N 1
ATOM 719 C CA . VAL A 1 93 ? 28.943 25.063 57.398 1.00 47.97 93 VAL A CA 1
ATOM 720 C C . VAL A 1 93 ? 29.896 25.551 58.512 1.00 47.97 93 VAL A C 1
ATOM 722 O O . VAL A 1 93 ? 30.372 24.745 59.299 1.00 47.97 93 VAL A O 1
ATOM 725 N N . GLN A 1 94 ? 30.156 26.857 58.673 1.00 49.59 94 GLN A N 1
ATOM 726 C CA . GLN A 1 94 ? 31.057 27.351 59.744 1.00 49.59 94 GLN A CA 1
ATOM 727 C C . GLN A 1 94 ? 30.368 27.999 60.956 1.00 49.59 94 GLN A C 1
ATOM 729 O O . GLN A 1 94 ? 31.041 28.661 61.743 1.00 49.59 94 GLN A O 1
ATOM 734 N N . LYS A 1 95 ? 29.049 27.843 61.146 1.00 47.50 95 LYS A N 1
ATOM 735 C CA . LYS A 1 95 ? 28.372 28.428 62.323 1.00 47.50 95 LYS A CA 1
ATOM 736 C C . LYS A 1 95 ? 27.882 27.451 63.388 1.00 47.50 95 LYS A C 1
ATOM 738 O O . LYS A 1 95 ? 27.361 27.917 64.395 1.00 47.50 95 LYS A O 1
ATOM 743 N N . GLU A 1 96 ? 28.121 26.153 63.233 1.00 44.78 96 GLU A N 1
ATOM 744 C C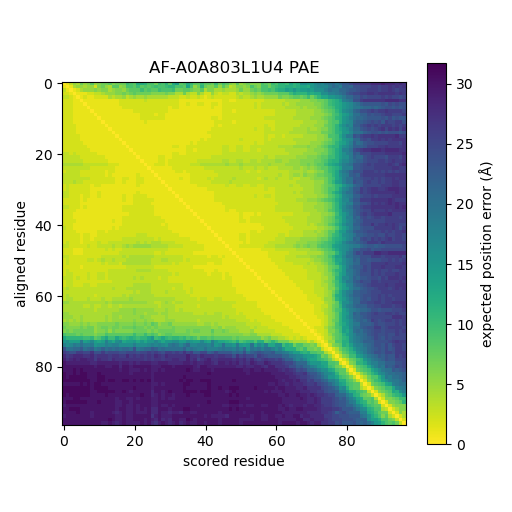A . GLU A 1 96 ? 27.807 25.160 64.268 1.00 44.78 96 GLU A CA 1
ATOM 745 C C . GLU A 1 96 ? 28.919 24.107 64.396 1.00 44.78 96 GLU A C 1
ATOM 747 O O . GLU A 1 96 ? 28.730 22.952 64.025 1.00 44.78 96 GLU A O 1
ATOM 752 N N . ASN A 1 97 ? 30.097 24.521 64.883 1.00 40.50 97 ASN A N 1
ATOM 753 C CA . ASN A 1 97 ? 30.830 23.849 65.975 1.00 40.50 97 ASN A CA 1
ATOM 754 C C . ASN A 1 97 ? 32.042 24.676 66.423 1.00 40.50 97 ASN A C 1
ATOM 756 O O . ASN A 1 97 ? 32.935 24.913 65.578 1.00 40.50 97 ASN A O 1
#

pLDDT: mean 84.71, std 21.67, range [40.5, 98.81]

Foldseek 3Di:
DCDDDLNVLVVVLVVQQVVCVVVVHDSCVRCVVSVVVSVVVCVVVCVVNVVVVVVVVVVVVVVVVVVVVVVVVVVVVVPPDDPDPDDPDPPDPPPDD

Secondary structure (DSSP, 8-state):
--SSTTHHHHHHHHHHHHHHHHHT--HHHHTHHHHHHHHHHHHHTHHHHHHHHHHHHHHHHHHHHHHHHHHHHHHHHTTSSSSSSSSSSSSSTTS--

Sequence (97 aa):
MKGGGCKDEFVAWEKCVEDAEKNQEDIVEKCFEVTGNLKNCMIAHSDYYEPILRAEKAAEEEVKQEMDREAAAKSDEQGSDSKAVEGRAEIEVQKEN

Organism: Chenopodium quinoa (NCBI:txid63459)

Mean predicted aligned error: 11.22 Å